Protein AF-A0A0F9D976-F1 (afdb_monomer)

Foldseek 3Di:
DFKDAPCLLQDQPLPDSGPWDADWDDDLQWIWTDTPVDIDIAGLVQWDDKDKDKRPHPVVCCVPPPPPVVVVVLVVVLVVLVVVCVVVVDVVSVVVSVVCVVVVVVVVVVVVVLSTQMWIWTWGADPVRDTGIMTDGPCPPNRSVSVVCRRVVVSVVNVVSSVCSVCPPPD

Nearest PDB structures (foldseek):
  8xgc-assembly1_M  TM=8.393E-01  e=5.072E-01  Saccharomyces cerevisiae
  5l09-assembly1_B  TM=4.345E-01  e=2.736E+00  Yersinia enterocolitica subsp. enterocolitica 8081

Secondary structure (DSSP, 8-state):
-EEE-HHHHT-S-TT---SEEEEEEE-SSEEEEEESS-EEEEEGGGEEEEEEEE----HHHIIIIIHHHHHHHHHHHHHHHHHHHHHHT-HHHHHHHHHHHHHHHHHHHHHHHHT--EEEEEEEE-TTS-EEEEEEE--GGGGGGGTTTHHHHHHHHHHHHHHHHHS----

Structure (mmCIF, N/CA/C/O backbone):
data_AF-A0A0F9D976-F1
#
_entry.id   AF-A0A0F9D976-F1
#
loop_
_atom_site.group_PDB
_atom_site.id
_atom_site.type_symbol
_atom_site.label_atom_id
_atom_site.label_alt_id
_atom_site.label_comp_id
_atom_site.label_asym_id
_atom_site.label_entity_id
_atom_site.label_seq_id
_atom_site.pdbx_PDB_ins_code
_atom_site.Cartn_x
_atom_site.Cartn_y
_atom_site.Cartn_z
_atom_site.occupancy
_atom_site.B_iso_or_equiv
_atom_site.auth_seq_id
_atom_site.auth_comp_id
_atom_site.auth_asym_id
_atom_site.auth_atom_id
_atom_site.pdbx_PDB_model_num
ATOM 1 N N . VAL A 1 1 ? -7.653 -6.758 -0.312 1.00 90.62 1 VAL A N 1
ATOM 2 C CA . VAL A 1 1 ? -7.030 -5.638 0.428 1.00 90.62 1 VAL A CA 1
ATOM 3 C C . VAL A 1 1 ? -5.741 -6.124 1.063 1.00 90.62 1 VAL A C 1
ATOM 5 O O . VAL A 1 1 ? -5.684 -7.258 1.531 1.00 90.62 1 VAL A O 1
ATOM 8 N N . TRP A 1 2 ? -4.696 -5.314 1.005 1.00 92.50 2 TRP A N 1
ATOM 9 C CA . TRP A 1 2 ? -3.440 -5.537 1.715 1.00 92.50 2 TRP A CA 1
ATOM 10 C C . TRP A 1 2 ? -3.462 -4.787 3.036 1.00 92.50 2 TRP A C 1
ATOM 12 O O . TRP A 1 2 ? -3.950 -3.660 3.076 1.00 92.50 2 TRP A O 1
ATOM 22 N N . PHE A 1 3 ? -2.928 -5.412 4.078 1.00 94.12 3 PHE A N 1
ATOM 23 C CA . PHE A 1 3 ? -2.776 -4.825 5.401 1.00 94.12 3 PHE A CA 1
ATOM 24 C C . PHE A 1 3 ? -1.295 -4.707 5.758 1.00 94.12 3 PHE A C 1
ATOM 26 O O . PHE A 1 3 ? -0.516 -5.628 5.494 1.00 94.12 3 PHE A O 1
ATOM 33 N N . ALA A 1 4 ? -0.915 -3.590 6.369 1.00 92.50 4 ALA A N 1
ATOM 34 C CA . ALA A 1 4 ? 0.436 -3.361 6.850 1.00 92.50 4 ALA A CA 1
ATOM 35 C C . ALA A 1 4 ? 0.452 -2.619 8.192 1.00 92.50 4 ALA A C 1
ATOM 37 O O . ALA A 1 4 ? -0.385 -1.760 8.474 1.00 92.50 4 ALA A O 1
ATOM 38 N N . THR A 1 5 ? 1.457 -2.942 8.995 1.00 90.94 5 THR A N 1
ATOM 39 C CA . THR A 1 5 ? 1.858 -2.186 10.182 1.00 90.94 5 THR A CA 1
ATOM 40 C C . THR A 1 5 ? 2.680 -0.957 9.795 1.00 90.94 5 THR A C 1
ATOM 42 O O . THR A 1 5 ? 3.274 -0.894 8.712 1.00 90.94 5 THR A O 1
ATOM 45 N N . GLU A 1 6 ? 2.756 0.023 10.695 1.00 88.25 6 GLU A N 1
ATOM 46 C CA . GLU A 1 6 ? 3.544 1.242 10.482 1.00 88.25 6 GLU A CA 1
ATOM 47 C C . GLU A 1 6 ? 5.016 0.935 10.162 1.00 88.25 6 GLU A C 1
ATOM 49 O O . GLU A 1 6 ? 5.575 1.470 9.199 1.00 88.25 6 GLU A O 1
ATOM 54 N N . ASP A 1 7 ? 5.616 0.004 10.905 1.00 86.31 7 ASP A N 1
ATOM 55 C CA . ASP A 1 7 ? 6.997 -0.436 10.700 1.00 86.31 7 ASP A CA 1
ATOM 56 C C . ASP A 1 7 ? 7.210 -1.051 9.316 1.00 86.31 7 ASP A C 1
ATOM 58 O O . ASP A 1 7 ? 8.254 -0.854 8.680 1.00 86.31 7 ASP A O 1
ATOM 62 N N . ARG A 1 8 ? 6.207 -1.776 8.806 1.00 85.19 8 ARG A N 1
ATOM 63 C CA . ARG A 1 8 ? 6.262 -2.374 7.472 1.00 85.19 8 ARG A CA 1
ATOM 64 C C . ARG A 1 8 ? 6.188 -1.315 6.382 1.00 85.19 8 ARG A C 1
ATOM 66 O O . ARG A 1 8 ? 6.998 -1.365 5.455 1.00 85.19 8 ARG A O 1
ATOM 73 N N . VAL A 1 9 ? 5.271 -0.352 6.495 1.00 82.44 9 VAL A N 1
ATOM 74 C CA . VAL A 1 9 ? 5.109 0.730 5.506 1.00 82.44 9 VAL A CA 1
ATOM 75 C C . VAL A 1 9 ? 6.352 1.620 5.448 1.00 82.44 9 VAL A C 1
ATOM 77 O O . VAL A 1 9 ? 6.771 2.020 4.358 1.00 82.44 9 VAL A O 1
ATOM 80 N N . LYS A 1 10 ? 6.989 1.876 6.598 1.00 80.31 10 LYS A N 1
ATOM 81 C CA . LYS A 1 10 ? 8.223 2.673 6.704 1.00 80.31 10 LYS A CA 1
ATOM 82 C C . LYS A 1 10 ? 9.505 1.887 6.408 1.00 80.31 10 LYS A C 1
ATOM 84 O O . LYS A 1 10 ? 10.585 2.478 6.338 1.00 80.31 10 LYS A O 1
ATOM 89 N N . SER A 1 11 ? 9.423 0.569 6.216 1.00 76.69 11 SER A N 1
ATOM 90 C CA . SER A 1 11 ? 10.600 -0.274 6.006 1.00 76.69 11 SER A CA 1
ATOM 91 C C . SER A 1 11 ? 11.374 0.104 4.738 1.00 76.69 11 SER A C 1
ATOM 93 O O . SER A 1 11 ? 10.820 0.252 3.649 1.00 76.69 11 SER A O 1
ATOM 95 N N . ALA A 1 12 ? 12.703 0.167 4.853 1.00 62.78 12 ALA A N 1
ATOM 96 C CA . ALA A 1 12 ? 13.600 0.425 3.726 1.00 62.78 12 ALA A CA 1
ATOM 97 C C . ALA A 1 12 ? 13.636 -0.722 2.691 1.00 62.78 12 ALA A C 1
ATOM 99 O O . ALA A 1 12 ? 14.076 -0.523 1.555 1.00 62.78 12 ALA A O 1
ATOM 100 N N . LYS A 1 13 ? 13.191 -1.933 3.058 1.00 61.94 13 LYS A N 1
ATOM 101 C CA . LYS A 1 13 ? 13.197 -3.108 2.175 1.00 61.94 13 LYS A CA 1
ATOM 102 C C . LYS A 1 13 ? 11.898 -3.166 1.361 1.00 61.94 13 LYS A C 1
ATOM 104 O O . LYS A 1 13 ? 10.941 -3.826 1.737 1.00 61.94 13 LYS A O 1
ATOM 109 N N . MET A 1 14 ? 11.910 -2.527 0.192 1.00 57.94 14 MET A N 1
ATOM 110 C CA . MET A 1 14 ? 10.763 -2.368 -0.724 1.00 57.94 14 MET A CA 1
ATOM 111 C C . MET A 1 14 ? 10.161 -3.651 -1.340 1.00 57.94 14 MET A C 1
ATOM 113 O O . MET A 1 14 ? 9.2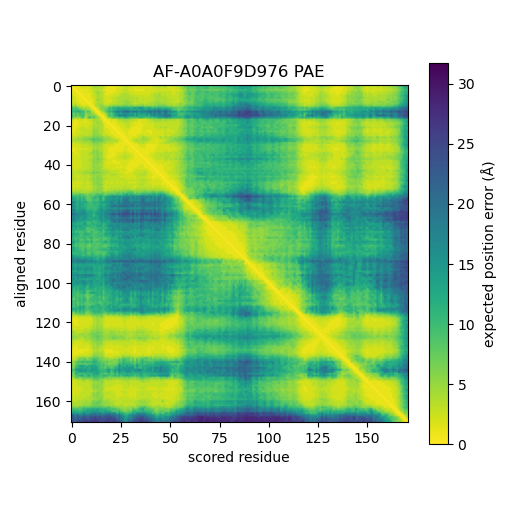42 -3.546 -2.146 1.00 57.94 14 MET A O 1
ATOM 117 N N . LYS A 1 15 ? 10.662 -4.861 -1.050 1.00 55.16 15 LYS A N 1
ATOM 118 C CA . LYS A 1 15 ? 10.272 -6.050 -1.836 1.00 55.16 15 LYS A CA 1
ATOM 119 C C . LYS A 1 15 ? 8.852 -6.558 -1.556 1.00 55.16 15 LYS A C 1
ATOM 121 O O . LYS A 1 15 ? 8.245 -7.090 -2.477 1.00 55.16 15 LYS A O 1
ATOM 126 N N . ILE A 1 16 ? 8.327 -6.407 -0.335 1.00 58.16 16 ILE A N 1
ATOM 127 C CA . ILE A 1 16 ? 6.952 -6.793 0.040 1.00 58.16 16 ILE A CA 1
ATOM 128 C C . ILE A 1 16 ? 6.483 -5.836 1.143 1.00 58.16 16 ILE A C 1
ATOM 130 O O . ILE A 1 16 ? 7.092 -5.788 2.210 1.00 58.16 16 ILE A O 1
ATOM 134 N N . VAL A 1 17 ? 5.444 -5.043 0.871 1.00 74.69 17 VAL A N 1
ATOM 135 C CA . VAL A 1 17 ? 5.034 -3.895 1.713 1.00 74.69 17 VAL A CA 1
ATOM 136 C C . VAL A 1 17 ? 3.804 -4.208 2.577 1.00 74.69 17 VAL A C 1
ATOM 138 O O . VAL A 1 17 ? 3.222 -3.322 3.181 1.00 74.69 17 VAL A O 1
ATOM 141 N N . TYR A 1 18 ? 3.378 -5.465 2.650 1.00 87.44 18 TYR A N 1
ATOM 142 C CA . TYR A 1 18 ? 2.222 -5.863 3.449 1.00 87.44 18 TYR A CA 1
ATOM 143 C C . TYR A 1 18 ? 2.594 -6.979 4.421 1.00 87.44 18 TYR A C 1
ATOM 145 O O . TYR A 1 18 ? 3.447 -7.819 4.128 1.00 87.44 18 TYR A O 1
ATOM 153 N N . ASP A 1 19 ? 1.945 -6.981 5.579 1.00 90.88 19 ASP A N 1
ATOM 154 C CA . ASP A 1 19 ? 2.058 -8.038 6.583 1.00 90.88 19 ASP A CA 1
ATOM 155 C C . ASP A 1 19 ? 1.042 -9.155 6.317 1.00 90.88 19 ASP A C 1
ATOM 157 O O . ASP A 1 19 ? 1.360 -10.341 6.485 1.00 90.88 19 ASP A O 1
ATOM 161 N N . ASP A 1 20 ? -0.144 -8.785 5.821 1.00 94.69 20 ASP A N 1
ATOM 162 C CA . ASP A 1 20 ? -1.233 -9.712 5.529 1.00 94.69 20 ASP A CA 1
ATOM 163 C C . ASP A 1 20 ? -2.069 -9.294 4.303 1.00 94.69 20 ASP A C 1
ATOM 165 O O . ASP A 1 20 ? -2.042 -8.148 3.848 1.00 94.69 20 ASP A O 1
ATOM 169 N N . ILE A 1 21 ? -2.815 -10.248 3.748 1.00 93.19 21 ILE A N 1
ATOM 170 C CA . ILE A 1 21 ? -3.739 -10.051 2.629 1.00 93.19 21 ILE A CA 1
ATOM 171 C C . ILE A 1 21 ? -5.085 -10.653 2.997 1.00 93.19 21 ILE A C 1
ATOM 173 O O . ILE A 1 21 ? -5.156 -11.800 3.433 1.00 93.19 21 ILE A O 1
ATOM 177 N N . GLY A 1 22 ? -6.158 -9.916 2.726 1.00 94.81 22 GLY A N 1
ATOM 178 C CA . GLY A 1 22 ? -7.504 -10.400 2.986 1.00 94.81 22 GLY A CA 1
ATOM 179 C C . GLY A 1 22 ? -8.612 -9.530 2.417 1.00 94.81 22 GLY A C 1
ATOM 180 O O . GLY A 1 22 ? -8.422 -8.782 1.448 1.00 94.81 22 GLY A O 1
ATOM 181 N N . SER A 1 23 ? -9.780 -9.645 3.037 1.00 94.75 23 SER A N 1
ATOM 182 C CA . SER A 1 23 ? -10.975 -8.855 2.744 1.00 94.75 23 SER A CA 1
ATOM 183 C C . SER A 1 23 ? -11.176 -7.774 3.801 1.00 94.75 23 SER A C 1
ATOM 185 O O . SER A 1 23 ? -10.977 -8.026 4.987 1.00 94.75 23 SER A O 1
ATOM 187 N N . LEU A 1 24 ? -11.595 -6.587 3.366 1.00 94.38 24 LEU A N 1
ATOM 188 C CA . LEU A 1 24 ? -12.018 -5.499 4.241 1.00 94.38 24 LEU A CA 1
ATOM 189 C C . LEU A 1 24 ? -13.526 -5.335 4.070 1.00 94.38 24 LEU A C 1
ATOM 191 O O . LEU A 1 24 ? -13.976 -4.988 2.980 1.00 94.38 24 LEU A O 1
ATOM 195 N N . ASN A 1 25 ? -14.279 -5.613 5.127 1.00 94.94 25 ASN A N 1
ATOM 196 C CA . ASN A 1 25 ? -15.720 -5.433 5.169 1.00 94.94 25 ASN A CA 1
ATOM 197 C C . ASN A 1 25 ? -16.027 -4.151 5.939 1.00 94.94 25 ASN A C 1
ATOM 199 O O . ASN A 1 25 ? -15.560 -3.954 7.060 1.00 94.94 25 ASN A O 1
ATOM 203 N N . LEU A 1 26 ? -16.805 -3.279 5.310 1.00 92.44 26 LEU A N 1
ATOM 204 C CA . LEU A 1 26 ? -17.261 -2.024 5.888 1.00 92.44 26 LEU A CA 1
ATOM 205 C C . LEU A 1 26 ? -18.670 -2.261 6.437 1.00 92.44 26 LEU A C 1
ATOM 207 O O . LEU A 1 26 ? -19.618 -2.334 5.660 1.00 92.44 26 LEU A O 1
ATOM 211 N N . GLY A 1 27 ? -18.782 -2.486 7.747 1.00 90.12 27 GLY A N 1
ATOM 212 C CA . GLY A 1 27 ? -20.059 -2.663 8.437 1.00 90.12 27 GLY A CA 1
ATOM 213 C C . GLY A 1 27 ? -20.673 -1.329 8.865 1.00 90.12 27 GLY A C 1
ATOM 214 O O . GLY A 1 27 ? -20.079 -0.264 8.684 1.00 90.12 27 GLY A O 1
ATOM 215 N N . ASP A 1 28 ? -21.855 -1.371 9.479 1.00 88.06 28 ASP A N 1
ATOM 216 C CA . ASP A 1 28 ? -22.576 -0.159 9.903 1.00 88.06 28 ASP A CA 1
ATOM 217 C C . ASP A 1 28 ? -21.924 0.545 11.097 1.00 88.06 28 ASP A C 1
ATOM 219 O O . ASP A 1 28 ? -21.914 1.774 11.145 1.00 88.06 28 ASP A O 1
ATOM 223 N N . ASN A 1 29 ? -21.292 -0.204 12.005 1.00 90.44 29 ASN A N 1
ATOM 224 C CA . ASN A 1 29 ? -20.646 0.342 13.208 1.00 90.44 29 ASN A CA 1
ATOM 225 C C . ASN A 1 29 ? -19.148 0.048 13.291 1.00 90.44 29 ASN A C 1
ATOM 227 O O . ASN A 1 29 ? -18.449 0.671 14.082 1.00 90.44 29 ASN A O 1
ATOM 231 N N . ASN A 1 30 ? -18.639 -0.863 12.465 1.00 93.69 30 ASN A N 1
ATOM 232 C CA . ASN A 1 30 ? -17.249 -1.279 12.515 1.00 93.69 30 ASN A CA 1
ATOM 233 C C . ASN A 1 30 ? -16.644 -1.504 11.128 1.00 93.69 30 ASN A C 1
ATOM 235 O O . ASN A 1 30 ? -17.334 -1.655 10.118 1.00 93.69 30 ASN A O 1
ATOM 239 N N . ILE A 1 31 ? -15.319 -1.509 11.096 1.00 94.38 31 ILE A N 1
ATOM 240 C CA . ILE A 1 31 ? -14.509 -1.895 9.951 1.00 94.38 31 ILE A CA 1
ATOM 241 C C . ILE A 1 31 ? -13.849 -3.219 10.315 1.00 94.38 31 ILE A C 1
ATOM 243 O O . ILE A 1 31 ? -13.005 -3.271 11.207 1.00 94.38 31 ILE A O 1
ATOM 247 N N . HIS A 1 32 ? -14.220 -4.282 9.607 1.00 96.44 32 HIS A N 1
ATOM 248 C CA . HIS A 1 32 ? -13.706 -5.619 9.863 1.00 96.44 32 HIS A CA 1
ATOM 249 C C . HIS A 1 32 ? -12.751 -6.044 8.750 1.00 96.44 32 HIS A C 1
ATOM 251 O O . HIS A 1 32 ? -13.151 -6.311 7.612 1.00 96.44 32 HIS A O 1
ATOM 257 N N . PHE A 1 33 ? -11.468 -6.138 9.074 1.00 96.62 33 PHE A N 1
ATOM 258 C CA . PHE A 1 33 ? -10.472 -6.748 8.209 1.00 96.62 33 PHE A CA 1
ATOM 259 C C . PHE A 1 33 ? -10.285 -8.216 8.581 1.00 96.62 33 PHE A C 1
ATOM 261 O O . PHE A 1 33 ? -9.924 -8.542 9.709 1.00 96.62 33 PHE A O 1
ATOM 268 N N . LYS A 1 34 ? -10.450 -9.104 7.601 1.00 97.69 34 LYS A N 1
ATOM 269 C CA . LYS A 1 34 ? -10.178 -10.536 7.737 1.00 97.69 34 LYS A CA 1
ATOM 270 C C . LYS A 1 34 ? -9.045 -10.935 6.799 1.00 97.69 34 LYS A C 1
ATOM 272 O O . LYS A 1 34 ? -9.263 -11.128 5.600 1.00 97.69 34 LYS A O 1
ATOM 277 N N . GLY A 1 35 ? -7.841 -11.018 7.354 1.00 96.38 35 GLY A N 1
ATOM 278 C CA . GLY A 1 35 ? -6.623 -11.473 6.692 1.00 96.38 35 GLY A CA 1
ATOM 279 C C . GLY A 1 35 ? -6.426 -12.989 6.751 1.00 96.38 35 GLY A C 1
ATOM 280 O O . GLY A 1 35 ? -7.277 -13.728 7.249 1.00 96.38 35 GLY A O 1
ATOM 281 N N . LYS A 1 36 ? -5.294 -13.467 6.222 1.00 96.38 36 LYS A N 1
ATOM 282 C CA . LYS A 1 36 ? -4.884 -14.877 6.327 1.00 96.38 36 LYS A CA 1
ATOM 283 C C . LYS A 1 36 ? -4.207 -15.187 7.660 1.00 96.38 36 LYS A C 1
ATOM 285 O O . LYS A 1 36 ? -4.246 -16.331 8.098 1.00 96.38 36 LYS A O 1
ATOM 290 N N . LYS A 1 37 ? -3.541 -14.199 8.255 1.00 96.19 37 LYS A N 1
ATOM 291 C CA . LYS A 1 37 ? -2.771 -14.319 9.498 1.00 96.19 37 LYS A CA 1
ATOM 292 C C . LYS A 1 37 ? -3.488 -13.673 10.675 1.00 96.19 37 LYS A C 1
ATOM 294 O O . LYS A 1 37 ? -3.357 -14.161 11.790 1.00 96.19 37 LYS A O 1
ATOM 299 N N . GLN A 1 38 ? -4.218 -12.588 10.434 1.00 96.44 38 GLN A N 1
ATOM 300 C CA . GLN A 1 38 ? -4.873 -11.816 11.484 1.00 96.44 38 GLN A CA 1
ATOM 301 C C . GLN A 1 38 ? -6.244 -11.293 11.059 1.00 96.44 38 GLN A C 1
ATOM 303 O O . GLN A 1 38 ? -6.509 -11.062 9.878 1.00 96.44 38 GLN A O 1
ATOM 308 N N . ALA A 1 39 ? -7.101 -11.070 12.051 1.00 96.88 39 ALA A N 1
ATOM 309 C CA . ALA A 1 39 ? -8.340 -10.323 11.909 1.00 96.88 39 ALA A CA 1
ATOM 310 C C . ALA A 1 39 ? -8.249 -9.055 12.762 1.00 96.88 39 ALA A C 1
ATOM 312 O O . ALA A 1 39 ? -7.682 -9.088 13.852 1.00 96.88 39 ALA A O 1
ATOM 313 N N . ILE A 1 40 ? -8.763 -7.945 12.243 1.00 95.69 40 ILE A N 1
ATOM 314 C CA . ILE A 1 40 ? -8.800 -6.655 12.932 1.00 95.69 40 ILE A CA 1
ATOM 315 C C . ILE A 1 40 ? -10.234 -6.155 12.872 1.00 95.69 40 ILE A C 1
ATOM 317 O O . ILE A 1 40 ? -10.831 -6.127 11.796 1.00 95.69 40 ILE A O 1
ATOM 321 N N . ASP A 1 41 ? -10.758 -5.744 14.016 1.00 95.81 41 ASP A N 1
ATOM 322 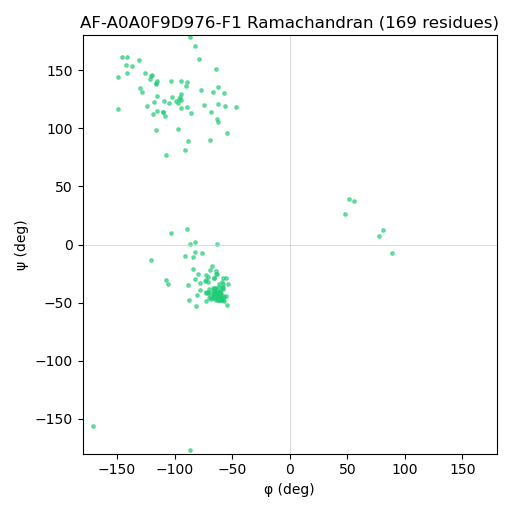C CA . ASP A 1 41 ? -12.049 -5.083 14.127 1.00 95.81 41 ASP A CA 1
ATOM 323 C C . ASP A 1 41 ? -11.819 -3.678 14.685 1.00 95.81 41 ASP A C 1
ATOM 325 O O . ASP A 1 41 ? -11.177 -3.526 15.723 1.00 95.81 41 ASP A O 1
ATOM 329 N N . ILE A 1 42 ? -12.263 -2.658 13.954 1.00 94.56 42 ILE A N 1
ATOM 330 C CA . ILE A 1 42 ? -12.106 -1.252 14.333 1.00 94.56 42 ILE A CA 1
ATOM 331 C C . ILE A 1 42 ? -13.504 -0.666 14.489 1.00 94.56 42 ILE A C 1
ATOM 333 O O . ILE A 1 42 ? -14.229 -0.524 13.501 1.00 94.56 42 ILE A O 1
ATOM 337 N N . ASP A 1 43 ? -13.881 -0.312 15.716 1.00 93.62 43 ASP A N 1
ATOM 338 C CA . ASP A 1 43 ? -15.120 0.426 15.968 1.00 93.62 43 ASP A CA 1
ATOM 339 C C . ASP A 1 43 ? -15.001 1.833 15.369 1.00 93.62 43 ASP A C 1
ATOM 341 O O . ASP A 1 43 ? -14.018 2.542 15.596 1.00 93.62 43 ASP A O 1
ATOM 345 N N . LYS A 1 44 ? -16.013 2.262 14.612 1.00 91.31 44 LYS A N 1
ATOM 346 C CA . LYS A 1 44 ? -16.042 3.592 13.993 1.00 91.31 44 LYS A CA 1
ATOM 347 C C . LYS A 1 44 ? -15.945 4.722 15.007 1.00 91.31 44 LYS A C 1
ATOM 349 O O . LYS A 1 44 ? -15.376 5.759 14.686 1.00 91.31 44 LYS A O 1
ATOM 354 N N . ARG A 1 45 ? -16.477 4.534 16.216 1.00 90.50 45 ARG A N 1
ATOM 355 C CA . ARG A 1 45 ? -16.442 5.545 17.288 1.00 90.50 45 ARG A CA 1
ATOM 356 C C . ARG A 1 45 ? -15.023 5.860 17.744 1.00 90.50 45 ARG A C 1
ATOM 358 O O . ARG A 1 45 ? -14.765 6.956 18.229 1.00 90.50 45 ARG A O 1
ATOM 365 N N . ASN A 1 46 ? -14.122 4.903 17.555 1.00 93.75 46 ASN A N 1
ATOM 366 C CA . ASN A 1 46 ? -12.730 5.006 17.952 1.00 93.75 46 ASN A CA 1
ATOM 367 C C . ASN A 1 46 ? -11.853 5.587 16.835 1.00 93.75 46 ASN A C 1
ATOM 369 O O . ASN A 1 46 ? -10.699 5.930 17.084 1.00 93.75 46 ASN A O 1
ATOM 373 N N . ILE A 1 47 ? -12.381 5.733 15.615 1.00 94.12 47 ILE A N 1
ATOM 374 C CA . ILE A 1 47 ? -11.642 6.296 14.484 1.00 94.12 47 ILE A CA 1
ATOM 375 C C . ILE A 1 47 ? -11.517 7.809 14.665 1.00 94.12 47 ILE A C 1
ATOM 377 O O . ILE A 1 47 ? -12.509 8.533 14.709 1.00 94.12 47 ILE A O 1
ATOM 381 N N . LYS A 1 48 ? -10.276 8.290 14.726 1.00 94.25 48 LYS A N 1
ATOM 382 C CA . LYS A 1 48 ? -9.948 9.718 14.792 1.00 94.25 48 LYS A CA 1
ATOM 383 C C . LYS A 1 48 ? -9.829 10.333 13.415 1.00 94.25 48 LYS A C 1
ATOM 385 O O . LYS A 1 48 ? -10.376 11.402 13.163 1.00 94.25 48 LYS A O 1
ATOM 390 N N . GLU A 1 49 ? -9.098 9.661 12.536 1.00 93.50 49 GLU A N 1
ATOM 391 C CA . GLU A 1 49 ? -8.784 10.182 11.217 1.00 93.50 49 GLU A CA 1
ATOM 392 C C . GLU A 1 49 ? -8.637 9.048 10.207 1.00 93.50 49 GLU A C 1
ATOM 394 O O . GLU A 1 49 ? -8.117 7.969 10.507 1.00 93.50 49 GLU A O 1
ATOM 399 N N . VAL A 1 50 ? -9.077 9.330 8.981 1.00 94.31 50 VAL A N 1
ATOM 400 C CA . VAL A 1 50 ? -8.784 8.510 7.812 1.00 94.31 50 VAL A CA 1
ATOM 401 C C . VAL A 1 50 ? -8.124 9.382 6.761 1.00 94.31 50 VAL A C 1
ATOM 403 O O . VAL A 1 50 ? -8.719 10.327 6.237 1.00 94.31 50 VAL A O 1
ATOM 406 N N . SER A 1 51 ? -6.895 9.036 6.401 1.00 94.31 51 SER A N 1
ATOM 407 C CA . SER A 1 51 ? -6.106 9.798 5.439 1.00 94.31 51 SER A CA 1
ATOM 408 C C . SER A 1 51 ? -5.499 8.903 4.362 1.00 94.31 51 SER A C 1
ATOM 410 O O . SER A 1 51 ? -5.377 7.685 4.499 1.00 94.31 51 SER A O 1
ATOM 412 N N . LEU A 1 52 ? -5.148 9.515 3.230 1.00 91.12 52 LEU A N 1
ATOM 413 C CA . LEU A 1 52 ? -4.365 8.865 2.184 1.00 91.12 52 LEU A CA 1
ATOM 414 C C . LEU A 1 52 ? -2.905 9.256 2.354 1.00 91.12 52 LEU A C 1
ATOM 416 O O . LEU A 1 52 ? -2.560 10.432 2.258 1.00 91.12 52 LEU A O 1
ATOM 420 N N . THR A 1 53 ? -2.044 8.262 2.528 1.00 88.81 53 THR A N 1
ATOM 421 C CA . THR A 1 53 ? -0.605 8.461 2.668 1.00 88.81 53 THR A CA 1
ATOM 422 C C . THR A 1 53 ? 0.163 7.745 1.563 1.00 88.81 53 THR A C 1
ATOM 424 O O . THR A 1 53 ? -0.240 6.692 1.057 1.00 88.81 53 THR A O 1
ATOM 427 N N . GLU A 1 54 ? 1.273 8.342 1.135 1.00 82.25 54 GLU A N 1
ATOM 428 C CA . GLU A 1 54 ? 2.198 7.706 0.202 1.00 82.25 54 GLU A CA 1
ATOM 429 C C . GLU A 1 54 ? 3.236 6.909 0.983 1.00 82.25 54 GLU A C 1
ATOM 431 O O . GLU A 1 54 ? 3.766 7.370 1.994 1.00 82.25 54 GLU A O 1
ATOM 436 N N . GLN A 1 55 ? 3.589 5.728 0.476 1.00 77.38 55 GLN A N 1
ATOM 437 C CA . GLN A 1 55 ? 4.697 4.973 1.034 1.00 77.38 55 GLN A CA 1
ATOM 438 C C . GLN A 1 55 ? 5.973 5.827 1.014 1.00 77.38 55 GLN A C 1
ATOM 440 O O . GLN A 1 55 ? 6.468 6.223 -0.050 1.00 77.38 55 GLN A O 1
ATOM 445 N N . SER A 1 56 ? 6.532 6.085 2.198 1.00 68.62 56 SER A N 1
ATOM 446 C CA . SER A 1 56 ? 7.764 6.849 2.348 1.00 68.62 56 SER A CA 1
ATOM 447 C C . SER A 1 56 ? 8.940 6.034 1.811 1.00 68.62 56 SER A C 1
ATOM 449 O O . SER A 1 56 ? 9.579 5.258 2.519 1.00 68.62 56 SER A O 1
ATOM 451 N N . SER A 1 57 ? 9.244 6.192 0.525 1.00 62.72 57 SER A N 1
ATOM 452 C CA . SER A 1 57 ? 10.482 5.672 -0.045 1.00 62.72 57 SER A CA 1
ATOM 453 C C . SER A 1 57 ? 11.652 6.365 0.640 1.00 62.72 57 SER A C 1
ATOM 455 O O . SER A 1 57 ? 11.810 7.579 0.502 1.00 62.72 57 SER A O 1
ATOM 457 N N . ASN A 1 58 ? 12.533 5.601 1.283 1.00 61.91 58 ASN A N 1
ATOM 458 C CA . ASN A 1 58 ? 13.809 6.145 1.723 1.00 61.91 58 ASN A CA 1
ATOM 459 C C . ASN A 1 58 ? 14.596 6.592 0.474 1.00 61.91 58 ASN A C 1
ATOM 461 O O . ASN A 1 58 ? 15.045 5.762 -0.323 1.00 61.91 58 ASN A O 1
ATOM 465 N N . LYS A 1 59 ? 14.675 7.912 0.242 1.00 59.25 59 LYS A N 1
ATOM 466 C CA . LYS A 1 59 ? 15.250 8.510 -0.981 1.00 59.25 59 LYS A CA 1
ATOM 467 C C . LYS A 1 59 ? 16.668 7.993 -1.240 1.00 59.25 59 LYS A C 1
ATOM 469 O O . LYS A 1 59 ? 17.037 7.764 -2.386 1.00 59.25 59 LYS A O 1
ATOM 474 N N . ILE A 1 60 ? 17.412 7.735 -0.168 1.00 53.59 60 ILE A N 1
ATOM 475 C CA . ILE A 1 60 ? 18.805 7.288 -0.189 1.00 53.59 60 ILE A CA 1
ATOM 476 C C . ILE A 1 60 ? 18.933 5.889 -0.806 1.00 53.59 60 ILE A C 1
ATOM 478 O O . ILE A 1 60 ? 19.739 5.684 -1.709 1.00 53.59 60 ILE A O 1
ATOM 482 N N . VAL A 1 61 ? 18.084 4.936 -0.412 1.00 57.41 61 VAL A N 1
ATOM 483 C CA . VAL A 1 61 ? 18.113 3.566 -0.963 1.00 57.41 61 VAL A CA 1
ATOM 484 C C . VAL A 1 61 ? 17.759 3.564 -2.453 1.00 57.41 61 VAL A C 1
ATOM 486 O O . VAL A 1 61 ? 18.370 2.840 -3.242 1.00 57.41 61 VAL A O 1
ATOM 489 N N . LYS A 1 62 ? 16.818 4.426 -2.860 1.00 58.94 62 LYS A N 1
ATOM 490 C CA . LYS A 1 62 ? 16.417 4.585 -4.264 1.00 58.94 62 LYS A CA 1
ATOM 491 C C . LYS A 1 62 ? 17.565 5.120 -5.126 1.00 58.94 62 LYS A C 1
ATOM 493 O O . LYS A 1 62 ? 17.778 4.616 -6.227 1.00 58.94 62 LYS A O 1
ATOM 498 N N . ILE A 1 63 ? 18.309 6.099 -4.611 1.00 58.00 63 ILE A N 1
ATOM 499 C CA . ILE A 1 63 ? 19.441 6.728 -5.303 1.00 58.00 63 ILE A CA 1
ATOM 500 C C . ILE A 1 63 ? 20.651 5.790 -5.369 1.00 58.00 63 ILE A C 1
ATOM 502 O O . ILE A 1 63 ? 21.271 5.700 -6.419 1.00 58.00 63 ILE A O 1
ATOM 506 N N . ILE A 1 64 ? 20.966 5.063 -4.293 1.00 53.41 64 ILE A N 1
ATOM 507 C CA . ILE A 1 64 ? 22.191 4.249 -4.221 1.00 53.41 64 ILE A CA 1
ATOM 508 C C . ILE A 1 64 ? 22.037 2.909 -4.952 1.00 53.41 64 ILE A C 1
ATOM 510 O O . ILE A 1 64 ? 22.932 2.503 -5.687 1.00 53.41 64 ILE A O 1
ATOM 514 N N . TYR A 1 65 ? 20.907 2.215 -4.790 1.00 55.56 65 TYR A N 1
ATOM 515 C CA . TYR A 1 65 ? 20.760 0.843 -5.298 1.00 55.56 65 TYR A CA 1
ATOM 516 C C . TYR A 1 65 ? 19.838 0.732 -6.516 1.00 55.56 65 TYR A C 1
ATOM 518 O O . TYR A 1 65 ? 20.030 -0.143 -7.364 1.00 55.56 65 TYR A O 1
ATOM 526 N N . GLY A 1 66 ? 18.839 1.612 -6.623 1.00 59.72 66 GLY A N 1
ATOM 527 C CA . GLY A 1 66 ? 17.818 1.540 -7.670 1.00 59.72 66 GLY A CA 1
ATOM 528 C C . GLY A 1 66 ? 18.272 2.127 -9.005 1.00 59.72 66 GLY A C 1
ATOM 529 O O . GLY A 1 66 ? 18.183 1.463 -10.035 1.00 59.72 66 GLY A O 1
ATOM 530 N N . TYR A 1 67 ? 18.769 3.364 -8.990 1.00 63.38 67 TYR A N 1
ATOM 531 C CA . TYR A 1 67 ? 19.137 4.077 -10.218 1.00 63.38 67 TYR A CA 1
ATOM 532 C C . TYR A 1 67 ? 20.420 3.556 -10.884 1.00 63.38 67 TYR A C 1
ATOM 534 O O . TYR A 1 67 ? 20.365 3.261 -12.077 1.00 63.38 67 TYR A O 1
ATOM 542 N N . PRO A 1 68 ? 21.549 3.361 -10.175 1.00 65.94 68 PRO A N 1
ATOM 543 C CA . PRO A 1 68 ? 22.806 2.996 -10.825 1.00 65.94 68 PRO A CA 1
ATOM 544 C C . PRO A 1 68 ? 22.742 1.606 -11.458 1.00 65.94 68 PRO A C 1
ATOM 546 O O . PRO A 1 68 ? 23.152 1.426 -12.600 1.00 65.94 68 PRO A O 1
ATOM 549 N N . SER A 1 69 ? 22.152 0.627 -10.763 1.00 69.38 69 SER A N 1
ATOM 550 C CA . SER A 1 69 ? 22.057 -0.748 -11.268 1.00 69.38 69 SER A CA 1
ATOM 551 C C . SER A 1 69 ? 21.152 -0.866 -12.501 1.00 69.38 69 SER A C 1
ATOM 553 O O . SER A 1 69 ? 21.480 -1.604 -13.432 1.00 69.38 69 SER A O 1
ATOM 555 N N . MET A 1 70 ? 20.044 -0.119 -12.552 1.00 69.31 70 MET A N 1
ATOM 556 C CA . MET A 1 70 ? 19.176 -0.086 -13.730 1.00 69.31 70 MET A CA 1
ATOM 557 C C . MET A 1 70 ? 19.793 0.682 -14.892 1.00 69.31 70 MET A C 1
ATOM 559 O O . MET A 1 70 ? 19.697 0.207 -16.019 1.00 69.31 70 MET A O 1
ATOM 563 N N . VAL A 1 71 ? 20.454 1.814 -14.634 1.00 71.75 71 VAL A N 1
ATOM 564 C CA . VAL A 1 71 ? 21.160 2.577 -15.675 1.00 71.75 71 VAL A CA 1
ATOM 565 C C . VAL A 1 71 ? 22.257 1.721 -16.302 1.00 71.75 71 VAL A C 1
ATOM 567 O O . VAL A 1 71 ? 22.316 1.626 -17.522 1.00 71.75 71 VAL A O 1
ATOM 570 N N . ILE A 1 72 ? 23.052 1.011 -15.494 1.00 79.44 72 ILE A N 1
ATOM 571 C CA . ILE A 1 72 ? 24.084 0.092 -15.993 1.00 79.44 72 ILE A CA 1
ATOM 572 C C . ILE A 1 72 ? 23.465 -1.005 -16.866 1.00 79.44 72 ILE A C 1
ATOM 574 O O . ILE A 1 72 ? 23.936 -1.236 -17.976 1.00 79.44 72 ILE A O 1
ATOM 578 N N . ARG A 1 73 ? 22.384 -1.658 -16.416 1.00 75.44 73 ARG A N 1
ATOM 579 C CA . ARG A 1 73 ? 21.688 -2.679 -17.224 1.00 75.44 73 ARG A CA 1
ATOM 580 C C . ARG A 1 73 ? 21.159 -2.105 -18.536 1.00 75.44 73 ARG A C 1
ATOM 582 O O . ARG A 1 73 ? 21.296 -2.752 -19.568 1.00 75.44 73 ARG A O 1
ATOM 589 N N . PHE A 1 74 ? 20.595 -0.899 -18.504 1.00 75.00 74 PHE A N 1
ATOM 590 C CA . PHE A 1 74 ? 20.119 -0.213 -19.702 1.00 75.00 74 PHE A CA 1
ATOM 591 C C . PHE A 1 74 ? 21.255 0.056 -20.683 1.00 75.00 74 PHE A C 1
ATOM 593 O O . PHE A 1 74 ? 21.115 -0.264 -21.857 1.00 75.00 74 PHE A O 1
ATOM 600 N N . VAL A 1 75 ? 22.380 0.586 -20.196 1.00 81.00 75 VAL A N 1
ATOM 601 C CA . VAL A 1 75 ? 23.575 0.866 -21.002 1.00 81.00 75 VAL A CA 1
ATOM 602 C C . VAL A 1 75 ? 24.135 -0.419 -21.610 1.00 81.00 75 VAL A C 1
ATOM 604 O O . VAL A 1 75 ? 24.408 -0.445 -22.804 1.00 81.00 75 VAL A O 1
ATOM 607 N N . LEU A 1 76 ? 24.242 -1.506 -20.839 1.00 82.25 76 LEU A N 1
ATOM 608 C CA . LEU A 1 76 ? 24.736 -2.795 -21.339 1.00 82.25 76 LEU A CA 1
ATOM 609 C C . LEU A 1 76 ? 23.832 -3.391 -22.426 1.00 82.25 76 LEU A C 1
ATOM 611 O O . LEU A 1 76 ? 24.334 -3.846 -23.452 1.00 82.25 76 LEU A O 1
ATOM 615 N N . VAL A 1 77 ? 22.508 -3.354 -22.234 1.00 80.44 77 VAL A N 1
ATOM 616 C CA . VAL A 1 77 ? 21.545 -3.784 -23.265 1.00 80.44 77 VAL A CA 1
ATOM 617 C C . VAL A 1 77 ? 21.703 -2.931 -24.524 1.00 80.44 77 VAL A C 1
ATOM 619 O O . VAL A 1 77 ? 21.743 -3.468 -25.628 1.00 80.44 77 VAL A O 1
ATOM 622 N N . TRP A 1 78 ? 21.863 -1.617 -24.367 1.00 79.56 78 TRP A N 1
ATOM 623 C CA . TRP A 1 78 ? 22.056 -0.689 -25.480 1.00 79.56 78 TRP A CA 1
ATOM 624 C C . TRP A 1 78 ? 23.341 -0.954 -26.269 1.00 79.56 78 TRP A C 1
ATOM 626 O O . TRP A 1 78 ? 23.309 -1.003 -27.497 1.00 79.56 78 TRP A O 1
ATOM 636 N N . ILE A 1 79 ? 24.460 -1.176 -25.573 1.00 84.31 79 ILE A N 1
ATOM 637 C CA . ILE A 1 79 ? 25.738 -1.562 -26.188 1.00 84.31 79 ILE A CA 1
ATOM 638 C C . ILE A 1 79 ? 25.556 -2.851 -26.996 1.00 84.31 79 ILE A C 1
ATOM 640 O O . ILE A 1 79 ? 25.986 -2.916 -28.146 1.00 84.31 79 ILE A O 1
ATOM 644 N N . GLY A 1 80 ? 24.860 -3.847 -26.438 1.00 83.12 80 GLY A N 1
ATOM 645 C CA . GLY A 1 80 ? 24.540 -5.091 -27.139 1.00 83.12 80 GLY A CA 1
ATOM 646 C C . GLY A 1 80 ? 23.747 -4.866 -28.430 1.00 83.12 80 GLY A C 1
ATOM 647 O O . GLY A 1 80 ? 24.102 -5.427 -29.464 1.00 83.12 80 GLY A O 1
ATOM 648 N N . VAL A 1 81 ? 22.727 -4.000 -28.404 1.00 79.44 81 VAL A N 1
ATOM 649 C CA . VAL A 1 81 ? 21.929 -3.650 -29.595 1.00 79.44 81 VAL A CA 1
ATOM 650 C C . VAL A 1 81 ? 22.781 -2.957 -30.663 1.00 79.44 81 VAL A C 1
ATOM 652 O O . VAL A 1 81 ? 22.665 -3.309 -31.836 1.00 79.44 81 VAL A O 1
ATOM 655 N N . ILE A 1 82 ? 23.672 -2.029 -30.287 1.00 81.50 82 ILE A N 1
ATOM 656 C CA . ILE A 1 82 ? 24.586 -1.364 -31.237 1.00 81.50 82 ILE A CA 1
ATOM 657 C C . ILE A 1 82 ? 25.526 -2.383 -31.888 1.00 81.50 82 ILE A C 1
ATOM 659 O O . ILE A 1 82 ? 25.671 -2.389 -33.111 1.00 81.50 82 ILE A O 1
ATOM 663 N N . ILE A 1 83 ? 26.153 -3.253 -31.088 1.00 85.12 83 ILE A N 1
ATOM 664 C CA . ILE A 1 83 ? 27.063 -4.292 -31.591 1.00 85.12 83 ILE A CA 1
ATOM 665 C C . ILE A 1 83 ? 26.315 -5.212 -32.565 1.00 85.12 83 ILE A C 1
ATOM 667 O O . ILE A 1 83 ? 26.799 -5.477 -33.665 1.00 85.12 83 ILE A O 1
ATOM 671 N N . MET A 1 84 ? 25.107 -5.646 -32.199 1.00 80.25 84 MET A N 1
ATOM 672 C CA . MET A 1 84 ? 24.272 -6.503 -33.040 1.00 80.25 84 MET A CA 1
ATOM 673 C C . MET A 1 84 ? 23.878 -5.812 -34.356 1.00 80.25 84 MET A C 1
ATOM 675 O O . MET A 1 84 ? 23.939 -6.435 -35.415 1.00 80.25 84 MET A O 1
ATOM 679 N N . ALA A 1 85 ? 23.540 -4.518 -34.315 1.00 79.25 85 ALA A N 1
ATOM 680 C CA . ALA A 1 85 ? 23.233 -3.722 -35.503 1.00 79.25 85 ALA A CA 1
ATOM 681 C C . ALA A 1 85 ? 24.430 -3.635 -36.464 1.00 79.25 85 ALA A C 1
ATOM 683 O O . ALA A 1 85 ? 24.261 -3.775 -37.677 1.00 79.25 85 ALA A O 1
ATOM 684 N N . PHE A 1 86 ? 25.639 -3.459 -35.920 1.00 81.69 86 PHE A N 1
ATOM 685 C CA . PHE A 1 86 ? 26.882 -3.422 -36.693 1.00 81.69 86 PHE A CA 1
ATOM 686 C C . PHE A 1 86 ? 27.199 -4.766 -37.358 1.00 81.69 86 PHE A C 1
ATOM 688 O O . PHE A 1 86 ? 27.571 -4.793 -38.531 1.00 81.69 86 PHE A O 1
ATOM 695 N N . ILE A 1 87 ? 27.021 -5.877 -36.633 1.00 86.12 87 ILE A N 1
ATOM 696 C CA . ILE A 1 87 ? 27.274 -7.231 -37.149 1.00 86.12 87 ILE A CA 1
ATOM 697 C C . ILE A 1 87 ? 26.276 -7.589 -38.258 1.00 86.12 87 ILE A C 1
ATOM 699 O O . ILE A 1 87 ? 26.670 -8.100 -39.303 1.00 86.12 87 ILE A O 1
ATOM 703 N N . LEU A 1 88 ? 24.988 -7.307 -38.049 1.00 86.00 88 LEU A N 1
ATOM 704 C CA . LEU A 1 88 ? 23.920 -7.730 -38.959 1.00 86.00 88 LEU A CA 1
ATOM 705 C C . LEU A 1 88 ? 23.714 -6.789 -40.156 1.00 86.00 88 LEU A C 1
ATOM 707 O O . LEU A 1 88 ? 22.961 -7.136 -41.063 1.00 86.00 88 LEU A O 1
ATOM 711 N N . LYS A 1 89 ? 24.340 -5.600 -40.158 1.00 83.56 89 LYS A N 1
ATOM 712 C CA . LYS A 1 89 ? 24.202 -4.549 -41.191 1.00 83.56 89 LYS A CA 1
ATOM 713 C C . LYS A 1 89 ? 22.747 -4.232 -41.576 1.00 83.56 89 LYS A C 1
ATOM 715 O O . LYS A 1 89 ? 22.477 -3.776 -42.685 1.00 83.56 89 LYS A O 1
ATOM 720 N N . HIS A 1 90 ? 21.799 -4.466 -40.669 1.00 76.88 90 HIS A N 1
ATOM 721 C CA . HIS A 1 90 ? 20.377 -4.318 -40.956 1.00 76.88 90 HIS A CA 1
ATOM 722 C C . HIS A 1 90 ? 19.866 -2.962 -40.439 1.00 76.88 90 HIS A C 1
ATOM 724 O O . HIS A 1 90 ? 19.941 -2.705 -39.233 1.00 76.88 90 HIS A O 1
ATOM 730 N N . PRO A 1 91 ? 19.273 -2.107 -41.295 1.00 73.75 91 PRO A N 1
ATOM 731 C CA . PRO A 1 91 ? 18.827 -0.761 -40.910 1.00 73.75 91 PRO A CA 1
ATOM 732 C C . PRO A 1 91 ? 17.710 -0.763 -39.852 1.00 73.75 91 PRO A C 1
ATOM 734 O O . PRO A 1 91 ? 17.563 0.194 -39.095 1.00 73.75 91 PRO A O 1
ATOM 737 N N . PHE A 1 92 ? 16.967 -1.866 -39.737 1.00 75.56 92 PHE A N 1
ATOM 738 C CA . PHE A 1 92 ? 15.942 -2.059 -38.710 1.00 75.56 92 PHE A CA 1
ATOM 739 C C . PHE A 1 92 ? 16.499 -1.938 -37.279 1.00 75.56 92 PHE A C 1
ATOM 741 O O . PHE A 1 92 ? 15.867 -1.323 -36.421 1.00 75.56 92 PHE A O 1
ATOM 748 N N . PHE A 1 93 ? 17.709 -2.447 -37.018 1.00 69.12 93 PHE A N 1
ATOM 749 C CA . PHE A 1 93 ? 18.315 -2.378 -35.682 1.00 69.12 93 PHE A CA 1
ATOM 750 C C . PHE A 1 93 ? 18.798 -0.970 -35.316 1.00 69.12 93 PHE A C 1
ATOM 752 O O . PHE A 1 93 ? 18.800 -0.613 -34.139 1.00 69.12 93 PHE A O 1
ATOM 759 N N . ILE A 1 94 ? 19.126 -0.139 -36.311 1.00 69.88 94 ILE A N 1
ATOM 760 C CA . ILE A 1 94 ? 19.448 1.277 -36.098 1.00 69.88 94 ILE A CA 1
ATOM 761 C C . ILE A 1 94 ? 18.190 2.014 -35.625 1.00 69.88 94 ILE A C 1
ATOM 763 O O . ILE A 1 94 ? 18.228 2.714 -34.617 1.00 69.88 94 ILE A O 1
ATOM 767 N N . PHE A 1 95 ? 17.044 1.793 -36.272 1.00 71.50 95 PHE A N 1
ATOM 768 C CA . PHE A 1 95 ? 15.770 2.381 -35.846 1.00 71.50 95 PHE A CA 1
ATOM 769 C C . PHE A 1 95 ? 15.346 1.925 -34.438 1.00 71.50 95 PHE A C 1
ATOM 771 O O . PHE A 1 95 ? 14.972 2.750 -33.602 1.00 71.50 95 PHE A O 1
ATOM 778 N N . LEU A 1 96 ? 15.467 0.624 -34.144 1.00 68.31 96 LEU A N 1
ATOM 779 C CA . LEU A 1 96 ? 15.130 0.069 -32.829 1.00 68.31 96 LEU A CA 1
ATOM 780 C C . LEU A 1 96 ? 15.990 0.674 -31.711 1.00 68.31 96 LEU A C 1
ATOM 782 O O . LEU A 1 96 ? 15.495 0.890 -30.604 1.00 68.31 96 LEU A O 1
ATOM 786 N N . SER A 1 97 ? 17.255 0.989 -32.016 1.00 66.56 97 SER A N 1
ATOM 787 C CA . SER A 1 97 ? 18.148 1.643 -31.068 1.00 66.56 97 SER A CA 1
ATOM 788 C C . SER A 1 97 ? 17.580 3.000 -30.643 1.00 66.56 97 SER A C 1
ATOM 790 O O . SER A 1 97 ? 17.388 3.204 -29.458 1.00 66.56 97 SER A O 1
ATOM 792 N N . PHE A 1 98 ? 17.127 3.870 -31.553 1.00 67.00 98 PHE A N 1
ATOM 793 C CA . PHE A 1 98 ? 16.558 5.179 -31.184 1.00 67.00 98 PHE A CA 1
ATOM 794 C C . PHE A 1 98 ? 15.184 5.124 -30.496 1.00 67.00 98 PHE A C 1
ATOM 796 O O . PHE A 1 98 ? 14.873 6.004 -29.691 1.00 67.00 98 PHE A O 1
ATOM 803 N N . ALA A 1 99 ? 14.366 4.101 -30.759 1.00 68.50 99 ALA A N 1
ATOM 804 C CA . ALA A 1 99 ? 13.065 3.944 -30.101 1.00 68.50 99 ALA A CA 1
ATOM 805 C C . ALA A 1 99 ? 13.192 3.519 -28.620 1.00 68.50 99 ALA A C 1
ATOM 807 O O . ALA A 1 99 ? 12.366 3.880 -27.775 1.00 68.50 99 ALA A O 1
ATOM 808 N N . TYR A 1 100 ? 14.250 2.778 -28.283 1.00 67.62 100 TYR A N 1
ATOM 809 C CA . TYR A 1 100 ? 14.431 2.164 -26.968 1.00 67.62 100 TYR A CA 1
ATOM 810 C C . TYR A 1 100 ? 14.733 3.142 -25.806 1.00 67.62 100 TYR A C 1
ATOM 812 O O . TYR A 1 100 ? 14.191 2.928 -24.725 1.00 67.62 100 TYR A O 1
ATOM 820 N N . PRO A 1 101 ? 15.522 4.232 -25.945 1.00 66.81 101 PRO A N 1
ATOM 821 C CA . PRO A 1 101 ? 15.722 5.228 -24.889 1.00 6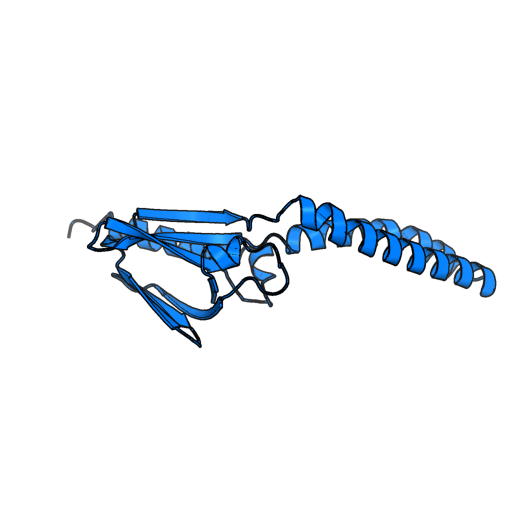6.81 101 PRO A CA 1
ATOM 822 C C . PRO A 1 101 ? 14.440 5.953 -24.520 1.00 66.81 101 PRO A C 1
ATOM 824 O O . PRO A 1 101 ? 14.185 6.180 -23.341 1.00 66.81 101 PRO A O 1
ATOM 827 N N . VAL A 1 102 ? 13.638 6.316 -25.524 1.00 67.12 102 VAL A N 1
ATOM 828 C CA . VAL A 1 102 ? 12.401 7.073 -25.316 1.00 67.12 102 VAL A CA 1
ATOM 829 C C . VAL A 1 102 ? 11.385 6.189 -24.594 1.00 67.12 102 VAL A C 1
ATOM 831 O O . VAL A 1 102 ? 10.835 6.591 -23.567 1.00 67.12 102 VAL A O 1
ATOM 834 N N . GLY A 1 103 ? 11.221 4.942 -25.052 1.00 69.25 103 GLY A N 1
ATOM 835 C CA . GLY A 1 103 ? 10.393 3.948 -24.368 1.00 69.25 103 GLY A CA 1
ATOM 836 C C . GLY A 1 103 ? 10.934 3.565 -22.987 1.00 69.25 103 GLY A C 1
ATOM 837 O O . GLY A 1 103 ? 10.172 3.451 -22.032 1.00 69.25 103 GLY A O 1
ATOM 838 N N . GLY A 1 104 ? 12.251 3.428 -22.849 1.00 68.75 104 GLY A N 1
ATOM 839 C CA . GLY A 1 104 ? 12.925 2.997 -21.628 1.00 68.75 104 GLY A CA 1
ATOM 840 C C . GLY A 1 104 ? 12.908 4.031 -20.506 1.00 68.75 104 GLY A C 1
ATOM 841 O O . GLY A 1 104 ? 12.627 3.683 -19.361 1.00 68.75 104 GLY A O 1
ATOM 842 N N . LEU A 1 105 ? 13.131 5.310 -20.820 1.00 68.50 105 LEU A N 1
ATOM 843 C CA . LEU A 1 105 ? 12.976 6.413 -19.864 1.00 68.50 105 LEU A CA 1
ATOM 844 C C . LEU A 1 105 ? 11.511 6.597 -19.462 1.00 68.50 105 LEU A C 1
ATOM 846 O O . LEU A 1 105 ? 11.221 6.792 -18.278 1.00 68.50 105 LEU A O 1
ATOM 850 N N . GLY A 1 106 ? 10.588 6.484 -20.423 1.00 69.25 106 GLY A N 1
ATOM 851 C CA . GLY A 1 106 ? 9.151 6.473 -20.156 1.00 69.25 106 GLY A CA 1
ATOM 852 C C . GLY A 1 106 ? 8.766 5.343 -19.201 1.00 69.25 106 GLY A C 1
ATOM 853 O O . GLY A 1 106 ? 8.118 5.590 -18.185 1.00 69.25 106 GLY A O 1
ATOM 854 N N . PHE A 1 107 ? 9.252 4.128 -19.462 1.00 66.81 107 PHE A N 1
ATOM 855 C CA . PHE A 1 107 ? 9.034 2.952 -18.625 1.00 66.81 107 PHE A CA 1
ATOM 856 C C . PHE A 1 107 ? 9.666 3.098 -17.239 1.00 66.81 107 PHE A C 1
ATOM 858 O O . PHE A 1 107 ? 9.009 2.804 -16.249 1.00 66.81 107 PHE A O 1
ATOM 865 N N . LEU A 1 108 ? 10.894 3.613 -17.127 1.00 67.69 108 LEU A N 1
ATOM 866 C CA . LEU A 1 108 ? 11.548 3.893 -15.843 1.00 67.69 108 LEU A CA 1
ATOM 867 C C . LEU A 1 108 ? 10.756 4.902 -15.011 1.00 67.69 108 LEU A C 1
ATOM 869 O O . LEU A 1 108 ? 10.583 4.711 -13.806 1.00 67.69 108 LEU A O 1
ATOM 873 N N . ARG A 1 109 ? 10.239 5.962 -15.643 1.00 65.81 109 ARG A N 1
ATOM 874 C CA . ARG A 1 109 ? 9.380 6.945 -14.976 1.00 65.81 109 ARG A CA 1
ATOM 875 C C . ARG A 1 109 ? 8.077 6.297 -14.513 1.00 65.81 109 ARG A C 1
ATOM 877 O O . ARG A 1 109 ? 7.737 6.447 -13.339 1.00 65.81 109 ARG A O 1
ATOM 884 N N . LEU A 1 110 ? 7.414 5.526 -15.379 1.00 63.06 110 LEU A N 1
ATOM 885 C CA . LEU A 1 110 ? 6.186 4.795 -15.052 1.00 63.06 110 LEU A CA 1
ATOM 886 C C . LEU A 1 110 ? 6.411 3.803 -13.906 1.00 63.06 110 LEU A C 1
ATOM 888 O O . LEU A 1 110 ? 5.662 3.794 -12.938 1.00 63.06 110 LEU A O 1
ATOM 892 N N . TYR A 1 111 ? 7.492 3.032 -13.971 1.00 68.38 111 TYR A N 1
ATOM 893 C CA . TYR A 1 111 ? 7.905 2.078 -12.950 1.00 68.38 111 TYR A CA 1
ATOM 894 C C . TYR A 1 111 ? 8.200 2.783 -11.622 1.00 68.38 111 TYR A C 1
ATOM 896 O O . TYR A 1 111 ? 7.764 2.352 -10.560 1.00 68.38 111 TYR A O 1
ATOM 904 N N . SER A 1 112 ? 8.877 3.932 -11.655 1.00 64.69 112 SER A N 1
ATOM 905 C CA . SER A 1 112 ? 9.173 4.706 -10.447 1.00 64.69 112 SER A CA 1
ATOM 906 C C . SER A 1 112 ? 7.927 5.289 -9.769 1.00 64.69 112 SER A C 1
ATOM 908 O O . SER A 1 112 ? 7.951 5.487 -8.551 1.00 64.69 112 SER A O 1
ATOM 910 N N . MET A 1 113 ? 6.876 5.573 -10.549 1.00 61.47 113 MET A N 1
ATOM 911 C CA . MET A 1 1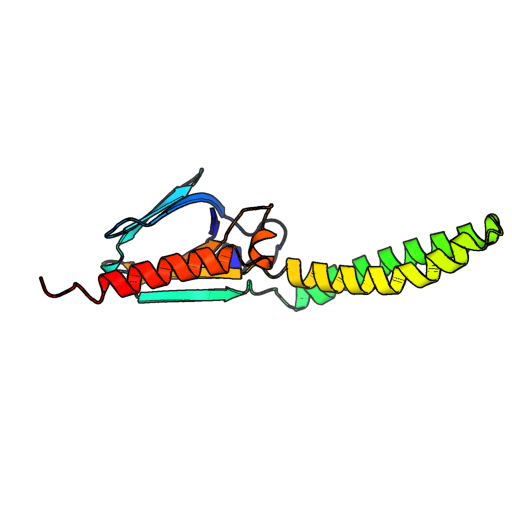13 ? 5.555 5.983 -10.069 1.00 61.47 113 MET A CA 1
ATOM 912 C C . MET A 1 113 ? 4.769 4.773 -9.561 1.00 61.47 113 MET A C 1
ATOM 914 O O . MET A 1 113 ? 4.158 4.861 -8.501 1.00 61.47 113 MET A O 1
ATOM 918 N N . ALA A 1 114 ? 4.877 3.633 -10.252 1.00 58.97 114 ALA A N 1
ATOM 919 C CA . ALA A 1 114 ? 4.292 2.355 -9.861 1.00 58.97 114 ALA A CA 1
ATOM 920 C C . ALA A 1 114 ? 4.755 1.868 -8.490 1.00 58.97 114 ALA A C 1
ATOM 922 O O . ALA A 1 114 ? 3.982 1.295 -7.731 1.00 58.97 114 ALA A O 1
ATOM 923 N N . LEU A 1 115 ? 6.004 2.168 -8.145 1.00 61.81 115 LEU A N 1
ATOM 924 C CA . LEU A 1 115 ? 6.588 1.812 -6.859 1.00 61.81 115 LEU A CA 1
ATOM 925 C C . LEU A 1 115 ? 6.133 2.691 -5.684 1.00 61.81 115 LEU A C 1
ATOM 927 O O . LEU A 1 115 ? 6.492 2.394 -4.546 1.00 61.81 115 LEU A O 1
ATOM 931 N N . LYS A 1 116 ? 5.380 3.775 -5.912 1.00 70.12 116 LYS A N 1
ATOM 932 C CA . LYS A 1 116 ? 4.813 4.576 -4.820 1.00 70.12 116 LYS A CA 1
ATOM 933 C C . LYS A 1 116 ? 3.423 4.057 -4.469 1.00 70.12 116 LYS A C 1
ATOM 935 O O . LYS A 1 116 ? 2.415 4.603 -4.914 1.00 70.12 116 LYS A O 1
ATOM 940 N N . GLY A 1 117 ? 3.376 2.993 -3.670 1.00 74.62 117 GLY A N 1
ATOM 941 C CA . GLY A 1 117 ? 2.119 2.493 -3.124 1.00 74.62 117 GLY A CA 1
ATOM 942 C C . GLY A 1 117 ? 1.400 3.590 -2.335 1.00 74.62 117 GLY A C 1
ATOM 943 O O . GLY A 1 117 ? 2.006 4.251 -1.489 1.00 74.62 117 GLY A O 1
ATOM 944 N N . LYS A 1 118 ? 0.114 3.794 -2.627 1.00 85.00 118 LYS A N 1
ATOM 945 C CA . LYS A 1 118 ? -0.775 4.609 -1.794 1.00 85.00 118 LYS A CA 1
ATOM 946 C C . LYS A 1 118 ? -1.433 3.715 -0.758 1.00 85.00 118 LYS A C 1
ATOM 948 O O . LYS A 1 118 ? -1.914 2.635 -1.106 1.00 85.00 118 LYS A O 1
ATOM 953 N N . TRP A 1 119 ? -1.485 4.205 0.469 1.00 89.50 119 TRP A N 1
ATOM 954 C CA . TRP A 1 119 ? -2.083 3.545 1.616 1.00 89.50 119 TRP A CA 1
ATOM 955 C C . TRP A 1 119 ? -3.195 4.416 2.190 1.00 89.50 119 TRP A C 1
ATOM 957 O O . TRP A 1 119 ? -3.115 5.642 2.173 1.00 89.50 119 TRP A O 1
ATOM 967 N N . ILE A 1 120 ? -4.234 3.765 2.684 1.00 93.56 120 ILE A N 1
ATOM 968 C CA . ILE A 1 120 ? -5.255 4.336 3.550 1.00 93.56 120 ILE A CA 1
ATOM 969 C C . ILE A 1 120 ? -4.741 4.142 4.964 1.00 93.56 120 ILE A C 1
ATOM 971 O O . ILE A 1 120 ? -4.521 3.003 5.373 1.00 93.56 120 ILE A O 1
ATOM 975 N N . LEU A 1 121 ? -4.522 5.241 5.667 1.00 95.31 121 LEU A N 1
ATOM 976 C CA . LEU A 1 121 ? -4.187 5.251 7.076 1.00 95.31 121 LEU A CA 1
ATOM 977 C C . LEU A 1 121 ? -5.474 5.464 7.870 1.00 95.31 121 LEU A C 1
ATOM 979 O O . LEU A 1 121 ? -6.209 6.411 7.594 1.00 95.31 121 LEU A O 1
ATOM 983 N N . ILE A 1 122 ? -5.736 4.573 8.820 1.00 95.44 122 ILE A N 1
ATOM 984 C CA . ILE A 1 122 ? -6.805 4.705 9.806 1.00 95.44 122 ILE A CA 1
ATOM 985 C C . ILE A 1 122 ? -6.146 4.822 11.176 1.00 95.44 122 ILE A C 1
ATOM 987 O O . ILE A 1 122 ? -5.515 3.865 11.633 1.00 95.44 122 ILE A O 1
ATOM 991 N N . ASP A 1 123 ? -6.316 5.977 11.810 1.00 95.88 123 ASP A N 1
ATOM 992 C CA . ASP A 1 123 ? -5.885 6.215 13.183 1.00 95.88 123 ASP A CA 1
ATOM 993 C C . ASP A 1 123 ? -7.076 5.951 14.110 1.00 95.88 123 ASP A C 1
ATOM 995 O O . ASP A 1 123 ? -8.112 6.614 14.017 1.00 95.88 123 ASP A O 1
ATOM 999 N N . SER A 1 124 ? -6.937 4.955 14.983 1.00 95.12 124 SER A N 1
ATOM 1000 C CA . SER A 1 124 ? -7.939 4.573 15.979 1.00 95.12 124 SER A CA 1
ATOM 1001 C C . SER A 1 124 ? -7.387 4.787 17.379 1.00 95.12 124 SER A C 1
ATOM 1003 O O . SER A 1 124 ? -6.249 4.422 17.649 1.00 95.12 124 SER A O 1
ATOM 1005 N N . GLU A 1 125 ? -8.193 5.318 18.286 1.00 95.88 125 GLU A N 1
ATOM 1006 C CA . GLU A 1 125 ? -7.852 5.422 19.705 1.00 95.88 125 GLU A CA 1
ATOM 1007 C C . GLU A 1 125 ? -8.416 4.215 20.466 1.00 95.88 125 GLU A C 1
ATOM 1009 O O . GLU A 1 125 ? -9.580 3.860 20.294 1.00 95.88 125 GLU A O 1
ATOM 1014 N N . ASP A 1 126 ? -7.588 3.546 21.262 1.00 92.75 126 ASP A N 1
ATOM 1015 C CA . ASP A 1 126 ? -8.039 2.471 22.154 1.00 92.75 126 ASP A CA 1
ATOM 1016 C C . ASP A 1 126 ? -8.624 3.033 23.464 1.00 92.75 126 ASP A C 1
ATOM 1018 O O . ASP A 1 126 ? -8.481 4.218 23.762 1.00 92.75 126 ASP A O 1
ATOM 1022 N N . ALA A 1 127 ? -9.235 2.182 24.290 1.00 91.12 127 ALA A N 1
ATOM 1023 C CA . ALA A 1 127 ? -9.774 2.555 25.600 1.00 91.12 127 ALA A CA 1
ATOM 1024 C C . ALA A 1 127 ? -8.726 3.206 26.527 1.00 91.12 127 ALA A C 1
ATOM 1026 O O . ALA A 1 127 ? -9.069 4.055 27.347 1.00 91.12 127 ALA A O 1
ATOM 1027 N N . ASP A 1 128 ? -7.450 2.851 26.353 1.00 93.56 128 ASP A N 1
ATOM 1028 C CA . ASP A 1 128 ? -6.316 3.407 27.100 1.00 93.56 128 ASP A CA 1
ATOM 1029 C C . ASP A 1 128 ? -5.804 4.753 26.541 1.00 93.56 128 ASP A C 1
ATOM 1031 O O . ASP A 1 128 ? -4.803 5.283 27.023 1.00 93.56 128 ASP A O 1
ATOM 1035 N N . GLY A 1 129 ? -6.434 5.304 25.496 1.00 92.88 129 GLY A N 1
ATOM 1036 C CA . GLY A 1 129 ? -5.990 6.533 24.823 1.00 92.88 129 GLY A CA 1
ATOM 1037 C C . GLY A 1 129 ? -4.803 6.338 23.869 1.00 92.88 129 GLY A C 1
ATOM 1038 O O . GLY A 1 129 ? -4.234 7.302 23.354 1.00 92.88 129 GLY A O 1
ATOM 1039 N N . ASN A 1 130 ? -4.396 5.091 23.620 1.00 94.75 130 ASN A N 1
ATOM 1040 C CA . ASN A 1 130 ? -3.311 4.779 22.694 1.00 94.75 130 ASN A CA 1
ATOM 1041 C C . ASN A 1 130 ? -3.790 4.876 21.240 1.00 94.75 130 ASN A C 1
ATOM 1043 O O . ASN A 1 130 ? -4.818 4.304 20.879 1.00 94.75 130 ASN A O 1
ATOM 1047 N N . ILE A 1 131 ? -3.017 5.557 20.389 1.00 94.75 131 ILE A N 1
ATOM 1048 C CA . ILE A 1 131 ? -3.310 5.667 18.955 1.00 94.75 131 ILE A CA 1
ATOM 1049 C C . ILE A 1 131 ? -2.730 4.456 18.221 1.00 94.75 131 ILE A C 1
ATOM 1051 O O . ILE A 1 131 ? -1.515 4.311 18.085 1.00 94.75 131 ILE A O 1
ATOM 1055 N N . ASN A 1 132 ? -3.618 3.623 17.690 1.00 94.69 132 ASN A N 1
ATOM 1056 C CA . ASN A 1 132 ? -3.315 2.496 16.825 1.00 94.69 132 ASN A CA 1
ATOM 1057 C C . ASN A 1 132 ? -3.470 2.902 15.356 1.00 94.69 132 ASN A C 1
ATOM 1059 O O . ASN A 1 132 ? -4.526 3.376 14.936 1.00 94.69 132 ASN A O 1
ATOM 1063 N N . ARG A 1 133 ? -2.415 2.688 14.564 1.00 95.50 133 ARG A N 1
ATOM 1064 C CA . ARG A 1 133 ? -2.374 3.033 13.137 1.00 95.50 133 ARG A CA 1
ATOM 1065 C C . ARG A 1 133 ? -2.504 1.798 12.262 1.00 95.50 133 ARG A C 1
ATOM 1067 O O . ARG A 1 133 ? -1.648 0.912 12.303 1.00 95.50 133 ARG A O 1
ATOM 1074 N N . PHE A 1 134 ? -3.519 1.773 11.407 1.00 95.12 134 PHE A N 1
ATOM 1075 C CA . PHE A 1 134 ? -3.760 0.671 10.478 1.00 95.12 134 PHE A CA 1
ATOM 1076 C C . PHE A 1 134 ? -3.608 1.137 9.034 1.00 95.12 134 PHE A C 1
ATOM 1078 O O . PHE A 1 134 ? -4.241 2.107 8.619 1.00 95.12 134 PHE A O 1
ATOM 1085 N N . TYR A 1 135 ? -2.789 0.427 8.253 1.00 94.25 135 TYR A N 1
ATOM 1086 C CA . TYR A 1 135 ? -2.552 0.760 6.853 1.00 94.25 135 TYR A CA 1
ATOM 1087 C C . TYR A 1 135 ? -3.212 -0.270 5.942 1.00 94.25 135 TYR A C 1
ATOM 1089 O O . TYR A 1 135 ? -2.900 -1.462 5.994 1.00 94.25 135 TYR A O 1
ATOM 1097 N N . PHE A 1 136 ? -4.081 0.207 5.056 1.00 93.88 136 PHE A N 1
ATOM 1098 C CA . PHE A 1 136 ? -4.766 -0.613 4.063 1.00 93.88 136 PHE A CA 1
ATOM 1099 C C . PHE A 1 136 ? -4.463 -0.138 2.647 1.00 93.88 136 PHE A C 1
ATOM 1101 O O . PHE A 1 136 ? -4.402 1.056 2.373 1.00 93.88 136 PHE A O 1
ATOM 1108 N N . ALA A 1 137 ? -4.312 -1.062 1.709 1.00 91.56 137 ALA A N 1
ATOM 1109 C CA . ALA A 1 137 ? -4.201 -0.729 0.293 1.00 91.56 137 ALA A CA 1
ATOM 1110 C C . ALA A 1 137 ? -5.039 -1.679 -0.556 1.00 91.56 137 ALA A C 1
ATOM 1112 O O . ALA A 1 137 ? -5.286 -2.833 -0.186 1.00 91.56 137 ALA A O 1
ATOM 1113 N N . ASP A 1 138 ? -5.467 -1.210 -1.728 1.00 89.50 138 ASP A N 1
ATOM 1114 C CA . ASP A 1 138 ? -6.014 -2.128 -2.713 1.00 89.50 138 ASP A CA 1
ATOM 1115 C C . ASP A 1 138 ? -4.886 -3.021 -3.244 1.00 89.50 138 ASP A C 1
ATOM 1117 O O . ASP A 1 138 ? -3.934 -2.566 -3.877 1.00 89.50 138 ASP A O 1
ATOM 1121 N N . GLY A 1 139 ? -5.002 -4.309 -2.936 1.00 80.25 139 GLY A N 1
ATOM 1122 C CA . GLY A 1 139 ? -4.050 -5.335 -3.338 1.00 80.25 139 GLY A CA 1
ATOM 1123 C C . GLY A 1 139 ? -4.331 -5.934 -4.711 1.00 80.25 139 GLY A C 1
ATOM 1124 O O . GLY A 1 139 ? -3.627 -6.859 -5.122 1.00 80.25 139 GLY A O 1
ATOM 1125 N N . SER A 1 140 ? -5.377 -5.474 -5.405 1.00 78.94 140 SER A N 1
ATOM 1126 C CA . SER A 1 140 ? -5.703 -5.976 -6.733 1.00 78.94 140 SER A CA 1
ATOM 1127 C C . SER A 1 140 ? -4.584 -5.659 -7.738 1.00 78.94 140 SER A C 1
ATOM 1129 O O . SER A 1 140 ? -3.783 -4.733 -7.566 1.00 78.94 140 SER A O 1
ATOM 1131 N N . LEU A 1 141 ? -4.460 -6.523 -8.753 1.00 70.38 141 LEU A N 1
ATOM 1132 C CA . LEU A 1 141 ? -3.376 -6.493 -9.742 1.00 70.38 141 LEU A CA 1
ATOM 1133 C C . LEU A 1 141 ? -1.970 -6.449 -9.112 1.00 70.38 141 LEU A C 1
ATOM 1135 O O . LEU A 1 141 ? -1.112 -5.727 -9.600 1.00 70.38 141 LEU A O 1
ATOM 1139 N N . LEU A 1 142 ? -1.720 -7.179 -8.016 1.00 67.12 142 LEU A N 1
ATOM 1140 C CA . LEU A 1 142 ? -0.413 -7.195 -7.334 1.00 67.12 142 LEU A CA 1
ATOM 1141 C C . LEU A 1 142 ? 0.071 -5.786 -6.921 1.00 67.12 142 LEU A C 1
ATOM 1143 O O . LEU A 1 142 ? 1.260 -5.486 -7.009 1.00 67.12 142 LEU A O 1
ATOM 1147 N N . GLY A 1 143 ? -0.847 -4.912 -6.493 1.00 60.56 143 GLY A N 1
ATOM 1148 C CA . GLY A 1 143 ? -0.544 -3.546 -6.038 1.00 60.56 143 GLY A CA 1
ATOM 1149 C C . GLY A 1 143 ? -0.550 -2.493 -7.145 1.00 60.56 143 GLY A C 1
ATOM 1150 O O . GLY A 1 143 ? -0.521 -1.296 -6.858 1.00 60.56 143 GLY A O 1
ATOM 1151 N N . TRP A 1 144 ? -0.672 -2.907 -8.409 1.00 61.34 144 TRP A N 1
ATOM 1152 C CA . TRP A 1 144 ? -0.808 -1.981 -9.534 1.00 61.34 144 TRP A CA 1
ATOM 1153 C C . TRP A 1 144 ? -2.150 -1.251 -9.527 1.00 61.34 144 TRP A C 1
ATOM 1155 O O . TRP A 1 144 ? -2.251 -0.151 -10.064 1.00 61.34 144 TRP A O 1
ATOM 1165 N N . ALA A 1 145 ? -3.179 -1.788 -8.869 1.00 63.62 145 ALA A N 1
ATOM 1166 C CA . ALA A 1 145 ? -4.453 -1.091 -8.742 1.00 63.62 145 ALA A CA 1
ATOM 1167 C C . ALA A 1 145 ? -4.355 0.230 -7.967 1.00 63.62 145 ALA A C 1
ATOM 1169 O O . ALA A 1 145 ? -5.124 1.151 -8.24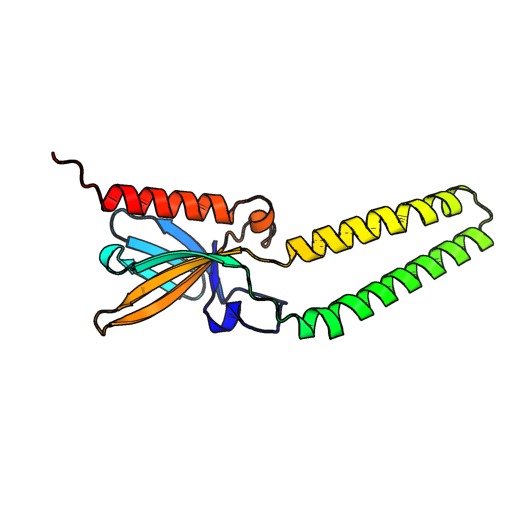4 1.00 63.62 145 ALA A O 1
ATOM 1170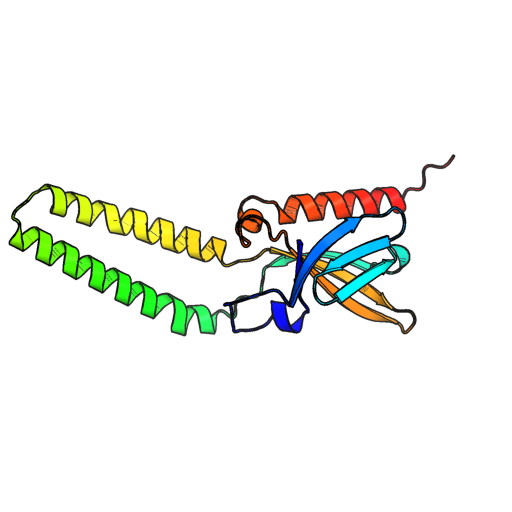 N N . GLY A 1 146 ? -3.364 0.390 -7.082 1.00 59.41 146 GLY A N 1
ATOM 1171 C CA . GLY A 1 146 ? -3.055 1.677 -6.452 1.00 59.41 146 GLY A CA 1
ATOM 1172 C C . GLY A 1 146 ? -2.730 2.786 -7.465 1.00 59.41 146 GLY A C 1
ATOM 1173 O O . GLY A 1 146 ? -3.047 3.950 -7.217 1.00 59.41 146 GLY A O 1
ATOM 1174 N N . LEU A 1 147 ? -2.187 2.432 -8.638 1.00 61.50 147 LEU A N 1
ATOM 1175 C CA . LEU A 1 147 ? -1.915 3.363 -9.744 1.00 61.50 147 LEU A CA 1
ATOM 1176 C C . LEU A 1 147 ? -3.167 3.714 -10.534 1.00 61.50 147 LEU A C 1
ATOM 1178 O O . LEU A 1 147 ? -3.310 4.844 -10.990 1.00 61.50 147 LEU A O 1
ATOM 1182 N N . PHE A 1 148 ? -4.090 2.763 -10.653 1.00 67.06 148 PHE A N 1
ATOM 1183 C CA . PHE A 1 148 ? -5.369 2.942 -11.341 1.00 67.06 148 PHE A CA 1
ATOM 1184 C C . PHE A 1 148 ? -6.480 3.451 -10.409 1.00 67.06 148 PHE A C 1
ATOM 1186 O O . PHE A 1 148 ? -7.658 3.439 -10.762 1.00 67.06 148 PHE A O 1
ATOM 1193 N N . GLY A 1 149 ? -6.116 3.920 -9.211 1.00 79.62 149 GLY A N 1
ATOM 1194 C CA . GLY A 1 149 ? -7.042 4.548 -8.272 1.00 79.62 149 GLY A CA 1
ATOM 1195 C C . GLY A 1 149 ? -7.885 3.578 -7.441 1.00 79.62 149 GLY A C 1
ATOM 1196 O O . GLY A 1 149 ? -8.807 4.034 -6.772 1.00 79.62 149 GLY A O 1
ATOM 1197 N N . GLY A 1 150 ? -7.570 2.281 -7.421 1.00 85.75 150 GLY A N 1
ATOM 1198 C CA . GLY A 1 150 ? -8.245 1.281 -6.584 1.00 85.75 150 GLY A CA 1
ATOM 1199 C C . GLY A 1 150 ? -8.249 1.673 -5.105 1.00 85.75 150 GLY A C 1
ATOM 1200 O O . GLY A 1 150 ? -9.311 1.833 -4.506 1.00 85.75 150 GLY A O 1
ATOM 1201 N N . THR A 1 151 ? -7.078 2.000 -4.544 1.00 89.00 151 THR A N 1
ATOM 1202 C CA . THR A 1 151 ? -6.970 2.512 -3.165 1.00 89.00 151 THR A CA 1
ATOM 1203 C C . THR A 1 151 ? -7.786 3.793 -2.952 1.00 89.00 151 THR A C 1
ATOM 1205 O O . THR A 1 151 ? -8.404 3.963 -1.906 1.00 89.00 151 THR A O 1
ATOM 1208 N N . LYS A 1 152 ? -7.850 4.690 -3.949 1.00 88.81 152 LYS A N 1
ATOM 1209 C CA . LYS A 1 152 ? -8.646 5.926 -3.854 1.00 88.81 152 LYS A CA 1
ATOM 1210 C C . LYS A 1 152 ? -10.148 5.626 -3.782 1.00 88.81 152 LYS A C 1
ATOM 1212 O O . LYS A 1 152 ? -10.843 6.283 -3.018 1.00 88.81 152 LYS A O 1
ATOM 1217 N N . LYS A 1 153 ? -10.644 4.633 -4.528 1.00 89.62 153 LYS A N 1
ATOM 1218 C CA . LYS A 1 153 ? -12.051 4.200 -4.457 1.00 89.62 153 LYS A CA 1
ATOM 1219 C C . LYS A 1 153 ? -12.396 3.614 -3.089 1.00 89.62 153 LYS A C 1
ATOM 1221 O O . LYS A 1 153 ? -13.444 3.939 -2.537 1.00 89.62 153 LYS A O 1
ATOM 1226 N N . VAL A 1 154 ? -11.503 2.792 -2.530 1.00 90.38 154 VAL A N 1
ATOM 1227 C CA . VAL A 1 154 ? -11.679 2.242 -1.176 1.00 90.38 154 VAL A CA 1
ATOM 1228 C C . VAL A 1 154 ? -11.710 3.374 -0.147 1.00 90.38 154 VAL A C 1
ATOM 1230 O O . VAL A 1 154 ? -12.629 3.420 0.661 1.00 90.38 154 VAL A O 1
ATOM 1233 N N . TYR A 1 155 ? -10.788 4.338 -0.237 1.00 93.19 155 TYR A N 1
ATOM 1234 C CA . TYR A 1 155 ? -10.776 5.529 0.620 1.00 93.19 155 TYR A CA 1
ATOM 1235 C C . TYR A 1 155 ? -12.077 6.335 0.537 1.00 93.19 155 TYR A C 1
ATOM 1237 O O . TYR A 1 155 ? -12.669 6.658 1.559 1.00 93.19 155 TYR A O 1
ATOM 1245 N N . GLN A 1 156 ? -12.558 6.619 -0.677 1.00 93.06 156 GLN A N 1
ATOM 1246 C CA . GLN A 1 156 ? -13.812 7.348 -0.888 1.00 93.06 156 GLN A CA 1
ATOM 1247 C C . GLN A 1 156 ? -15.015 6.613 -0.291 1.00 93.06 156 GLN A C 1
ATOM 1249 O O . GLN A 1 156 ? -15.873 7.245 0.315 1.00 93.06 156 GLN A O 1
ATOM 1254 N N . SER A 1 157 ? -15.058 5.285 -0.426 1.00 91.31 157 SER A N 1
ATOM 1255 C CA . SER A 1 157 ? -16.120 4.459 0.164 1.00 91.31 157 SER A CA 1
ATOM 1256 C C . SER A 1 157 ? -16.083 4.513 1.694 1.00 91.31 157 SER A C 1
ATOM 1258 O O . SER A 1 157 ? -17.125 4.578 2.338 1.00 91.31 157 SER A O 1
ATOM 1260 N N . LEU A 1 158 ? -14.879 4.533 2.271 1.00 90.81 158 LEU A N 1
ATOM 1261 C CA . LEU A 1 158 ? -14.667 4.613 3.713 1.00 90.81 158 LEU A CA 1
ATOM 1262 C C . LEU A 1 158 ? -15.073 5.985 4.269 1.00 90.81 158 LEU A C 1
ATOM 1264 O O . LEU A 1 158 ? -15.801 6.046 5.254 1.00 90.81 158 LEU A O 1
ATOM 1268 N N . ASN A 1 159 ? 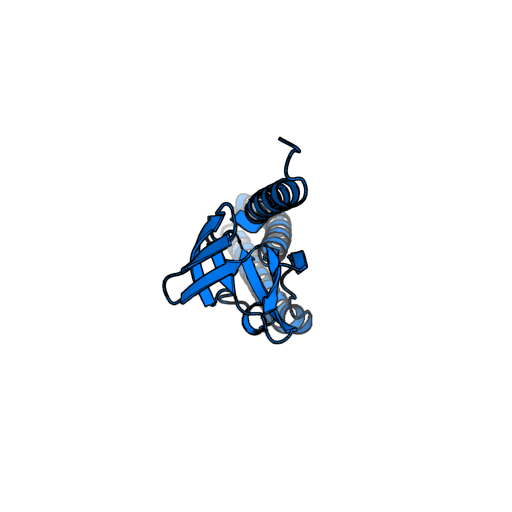-14.694 7.074 3.596 1.00 91.50 159 ASN A N 1
ATOM 1269 C CA . ASN A 1 159 ? -15.114 8.426 3.974 1.00 91.50 159 ASN A CA 1
ATOM 1270 C C . ASN A 1 159 ? -16.630 8.616 3.867 1.00 91.50 159 ASN A C 1
ATOM 1272 O O . ASN A 1 159 ? -17.235 9.111 4.809 1.00 91.50 159 ASN A O 1
ATOM 1276 N N . ALA A 1 160 ? -17.254 8.176 2.769 1.00 89.88 160 ALA A N 1
ATOM 1277 C CA . ALA A 1 160 ? -18.707 8.271 2.607 1.00 89.88 160 ALA A CA 1
ATOM 1278 C C . ALA A 1 160 ? -19.454 7.515 3.720 1.00 89.88 160 ALA A C 1
ATOM 1280 O O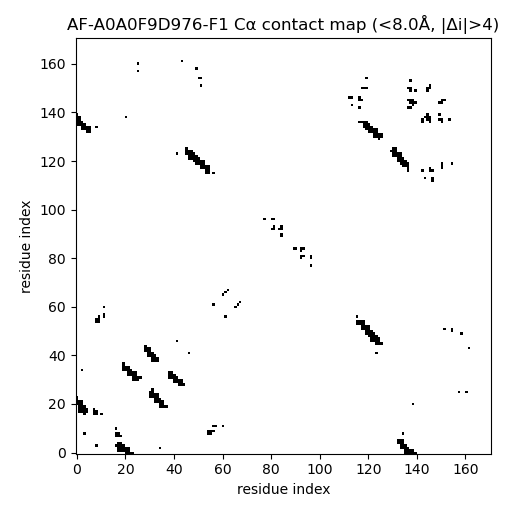 . ALA A 1 160 ? -20.471 7.972 4.235 1.00 89.88 160 ALA A O 1
ATOM 1281 N N . MET A 1 161 ? -18.919 6.365 4.136 1.00 87.50 161 MET A N 1
ATOM 1282 C CA . MET A 1 161 ? -19.458 5.600 5.255 1.00 87.50 161 MET A CA 1
ATOM 1283 C C . MET A 1 161 ? -19.322 6.345 6.596 1.00 87.50 161 MET A C 1
ATOM 1285 O O . MET A 1 161 ? -20.237 6.281 7.417 1.00 87.50 161 MET A O 1
ATOM 1289 N N . LEU A 1 162 ? -18.203 7.036 6.831 1.00 87.50 162 LEU A N 1
ATOM 1290 C CA . LEU A 1 162 ? -17.986 7.821 8.051 1.00 87.50 162 LEU A CA 1
ATOM 1291 C C . LEU A 1 162 ? -18.877 9.071 8.097 1.00 87.50 162 LEU A C 1
ATOM 1293 O O . LEU A 1 162 ? -19.478 9.346 9.134 1.00 87.50 162 LEU A O 1
ATOM 1297 N N . GLU A 1 163 ? -19.041 9.773 6.976 1.00 87.19 163 GLU A N 1
ATOM 1298 C CA . GLU A 1 163 ? -19.943 10.930 6.857 1.00 87.19 163 GLU A CA 1
ATOM 1299 C C . GLU A 1 163 ? -21.409 10.556 7.124 1.00 87.19 163 GLU A C 1
ATOM 1301 O O . GLU A 1 163 ? -22.118 11.266 7.836 1.00 87.19 163 GLU A O 1
ATOM 1306 N N . ASN A 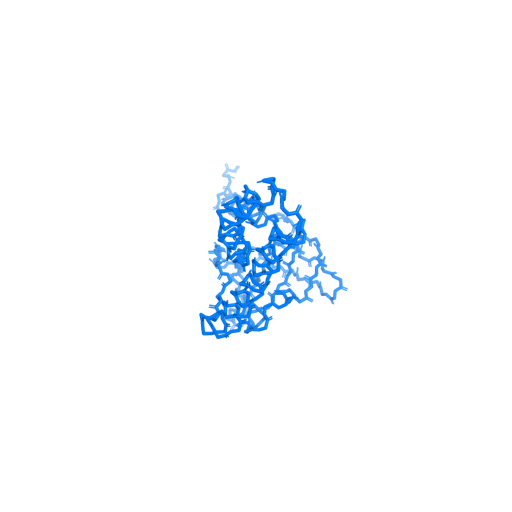1 164 ? -21.862 9.402 6.627 1.00 84.12 164 ASN A N 1
ATOM 1307 C CA . ASN A 1 164 ? -23.216 8.918 6.902 1.00 84.12 164 ASN A CA 1
ATOM 1308 C C . ASN A 1 164 ? -23.433 8.571 8.383 1.00 84.12 164 ASN A C 1
ATOM 1310 O O . ASN A 1 164 ? -24.553 8.667 8.876 1.00 84.12 164 ASN A O 1
ATOM 1314 N N . SER A 1 165 ? -22.381 8.175 9.106 1.00 76.12 165 SER A N 1
ATOM 1315 C CA . SER A 1 165 ? -22.482 7.873 10.539 1.00 76.12 165 SER A CA 1
ATOM 1316 C C . SER A 1 165 ? -22.477 9.117 11.434 1.00 76.12 165 SER A C 1
ATOM 1318 O O . SER A 1 165 ? -23.037 9.075 12.527 1.00 76.12 165 SER A O 1
ATOM 1320 N N . SER A 1 166 ? -21.884 10.228 10.981 1.00 73.19 166 SER A N 1
ATOM 1321 C CA . SER A 1 166 ? -21.852 11.487 11.739 1.00 73.19 166 SER A CA 1
ATOM 1322 C C . SER A 1 166 ? -23.113 12.336 11.563 1.00 73.19 166 SER A C 1
ATOM 1324 O O . SER A 1 166 ? -23.426 13.140 12.439 1.00 73.19 166 SER A O 1
ATOM 1326 N N . ASN A 1 167 ? -23.872 12.121 10.483 1.00 66.12 167 ASN A N 1
ATOM 1327 C CA . ASN A 1 167 ? -25.212 12.668 10.281 1.00 66.12 167 ASN A CA 1
ATOM 1328 C C . ASN A 1 167 ? -26.269 11.562 10.435 1.00 66.12 167 ASN A C 1
ATOM 1330 O O . ASN A 1 167 ? -26.818 11.106 9.427 1.00 66.12 167 ASN A O 1
ATOM 1334 N N . PRO A 1 168 ? -26.611 11.129 11.666 1.00 60.38 168 PRO A N 1
ATOM 1335 C CA . PRO A 1 168 ? -27.811 10.337 11.851 1.00 60.38 168 PRO A CA 1
ATOM 1336 C C . PRO A 1 168 ? -28.974 11.237 11.442 1.00 60.38 168 PRO A C 1
ATOM 1338 O O . PRO A 1 168 ? -29.277 12.232 12.105 1.00 60.38 168 PRO A O 1
ATOM 1341 N N . VAL A 1 169 ? -29.573 10.942 10.290 1.00 56.81 169 VAL A N 1
ATOM 1342 C CA . VAL A 1 169 ? -30.807 11.584 9.847 1.00 56.81 169 VAL A CA 1
ATOM 1343 C C . VAL A 1 169 ? -31.758 11.561 11.040 1.00 56.81 169 VAL A C 1
ATOM 1345 O O . VAL A 1 169 ? -32.066 10.488 11.554 1.00 56.81 169 VAL A O 1
ATOM 1348 N N . ARG A 1 170 ? -32.148 12.755 11.509 1.00 49.69 170 ARG A N 1
ATOM 1349 C CA . ARG A 1 170 ? -33.226 12.951 12.482 1.00 49.69 170 ARG A CA 1
ATOM 1350 C C . ARG A 1 170 ? -34.464 12.255 11.912 1.00 49.69 170 ARG A C 1
ATOM 1352 O O . ARG A 1 170 ? -35.111 12.820 11.032 1.00 49.69 170 ARG A O 1
ATOM 1359 N N . GLN A 1 171 ? -34.704 11.018 12.327 1.00 41.19 171 GLN A N 1
ATOM 1360 C CA . GLN A 1 171 ? -35.968 10.320 12.119 1.00 41.19 171 GLN A CA 1
ATOM 1361 C C . GLN A 1 171 ? -36.926 10.690 13.243 1.00 41.19 171 GLN A C 1
ATOM 1363 O O . GLN A 1 171 ? -36.448 10.830 14.393 1.00 41.19 171 GLN A O 1
#

Organism: NCBI:txid412755

Sequence (171 aa):
VWFATEDRVKSAKMKIVYDDIGSLNLGDNNIHFKGKKQAIDIDKRNIKEVSLTEQSSNKIVKIIYGYPSMVIRFVLVWIGVIIMAFILKHPFFIFLSFAYPVGGLGFLRLYSMALKGKWILIDSEDADGNINRFYFADGSLLGWAGLFGGTKKVYQSLNAMLENSSNPVRQ

Radius of gyration: 22.42 Å; Cα contacts (8 Å, |Δi|>4): 225; chains: 1; bounding box: 63×28×68 Å

Solvent-accessible surface area (backbone atoms only — not comparable to full-atom values): 9443 Å² total; per-residue (Å²): 62,27,32,23,47,65,69,48,46,60,40,82,67,79,88,67,61,54,79,36,49,34,49,73,46,82,55,98,61,33,40,38,36,45,38,79,85,52,71,48,78,43,53,53,89,33,50,76,47,77,47,81,44,69,49,59,70,54,64,62,60,46,58,67,60,51,48,54,57,49,50,51,51,52,51,53,53,49,52,51,48,52,54,49,24,65,74,65,70,42,70,68,44,57,56,52,56,67,52,45,58,60,52,46,54,51,47,52,52,51,49,60,55,61,69,51,45,46,30,37,38,39,37,28,45,47,99,87,69,47,79,46,66,44,33,37,25,34,40,49,77,85,41,51,26,34,75,76,41,43,28,55,54,54,48,52,53,52,49,54,55,52,54,54,66,76,53,69,75,88,123

pLDDT: mean 80.09, std 13.59, range [41.19, 97.69]

Mean predicted aligned error: 9.23 Å